Protein AF-A0A5N8W5A3-F1 (afdb_monomer_lite)

Structure (mmCIF, N/CA/C/O backbone):
data_AF-A0A5N8W5A3-F1
#
_entry.id   AF-A0A5N8W5A3-F1
#
loop_
_atom_site.group_PDB
_atom_site.id
_atom_site.type_symbol
_atom_site.label_atom_id
_atom_site.label_alt_id
_atom_site.label_comp_id
_atom_site.label_asym_id
_atom_site.label_entity_id
_atom_site.label_seq_id
_atom_site.pdbx_PDB_ins_code
_atom_site.Cartn_x
_atom_site.Cartn_y
_atom_site.Cartn_z
_atom_site.occupancy
_atom_site.B_iso_or_equiv
_atom_site.auth_seq_id
_atom_site.auth_comp_id
_atom_site.auth_asym_id
_atom_site.auth_atom_id
_atom_site.pdbx_PDB_model_num
ATOM 1 N N . MET A 1 1 ? 15.628 -34.032 -12.944 1.00 41.12 1 MET A N 1
ATOM 2 C CA . MET A 1 1 ? 16.130 -32.684 -13.290 1.00 41.12 1 MET A CA 1
ATOM 3 C C . MET A 1 1 ? 15.557 -31.713 -12.268 1.00 41.12 1 MET A C 1
ATOM 5 O O . MET A 1 1 ? 14.344 -31.682 -12.133 1.00 41.12 1 MET A O 1
ATOM 9 N N . ARG A 1 2 ? 16.393 -31.033 -11.470 1.00 49.22 2 ARG A N 1
ATOM 10 C CA . ARG A 1 2 ? 15.937 -29.997 -10.523 1.00 49.22 2 ARG A CA 1
ATOM 11 C C . ARG A 1 2 ? 15.858 -28.692 -11.310 1.00 49.22 2 ARG A C 1
ATOM 13 O O . ARG A 1 2 ? 16.887 -28.238 -11.799 1.00 49.22 2 ARG A O 1
ATOM 20 N N . THR A 1 3 ? 14.662 -28.148 -11.488 1.00 48.75 3 THR A N 1
ATOM 21 C CA . THR A 1 3 ? 14.459 -26.798 -12.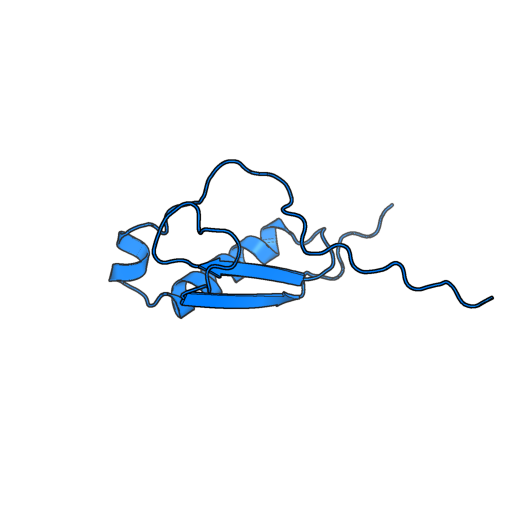019 1.00 48.75 3 THR A CA 1
ATOM 22 C C . THR A 1 3 ? 15.177 -25.833 -11.081 1.00 48.75 3 THR A C 1
ATOM 24 O O . THR A 1 3 ? 14.929 -25.847 -9.874 1.00 48.75 3 THR A O 1
ATOM 27 N N . ALA A 1 4 ? 16.141 -25.075 -11.603 1.00 57.19 4 ALA A N 1
ATOM 28 C CA . ALA A 1 4 ? 16.759 -23.999 -10.846 1.00 57.19 4 ALA A CA 1
ATOM 29 C C . ALA A 1 4 ? 15.656 -22.987 -10.515 1.00 57.19 4 ALA A C 1
ATOM 31 O O . ALA A 1 4 ? 14.932 -22.567 -11.413 1.00 57.19 4 ALA A O 1
ATOM 32 N N . ALA A 1 5 ? 15.490 -2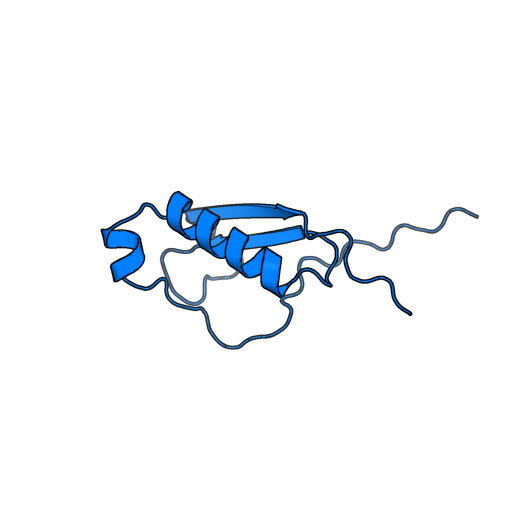2.659 -9.233 1.00 59.03 5 ALA A N 1
ATOM 33 C CA . ALA A 1 5 ? 14.617 -21.567 -8.834 1.00 59.03 5 ALA A CA 1
ATOM 34 C C . ALA A 1 5 ? 15.192 -20.286 -9.446 1.00 59.03 5 ALA A C 1
ATOM 36 O O . ALA A 1 5 ? 16.345 -19.943 -9.174 1.00 59.03 5 ALA A O 1
ATOM 37 N N . GLU A 1 6 ? 14.430 -19.635 -10.323 1.00 67.75 6 GLU A N 1
ATOM 38 C CA . GLU A 1 6 ? 14.825 -18.340 -10.861 1.00 67.75 6 GLU A CA 1
ATOM 39 C C . GLU A 1 6 ? 15.001 -17.355 -9.695 1.00 67.75 6 GLU A C 1
ATOM 41 O O . GLU A 1 6 ? 14.180 -17.347 -8.770 1.00 67.75 6 GLU A O 1
ATOM 46 N N . PRO A 1 7 ? 16.087 -16.564 -9.679 1.00 68.00 7 PRO A N 1
ATOM 47 C CA . PRO A 1 7 ? 16.285 -15.577 -8.634 1.00 68.00 7 PRO A CA 1
ATOM 48 C C . PRO A 1 7 ? 15.154 -14.547 -8.706 1.00 68.00 7 PRO A C 1
ATOM 50 O O . PRO A 1 7 ? 14.945 -13.911 -9.737 1.00 68.00 7 PRO A O 1
ATOM 53 N N . TRP A 1 8 ? 14.426 -14.395 -7.599 1.00 68.12 8 TRP A N 1
ATOM 54 C CA . TRP A 1 8 ? 13.420 -13.352 -7.402 1.00 68.12 8 TRP A CA 1
ATOM 55 C C . TRP A 1 8 ? 14.009 -11.984 -7.789 1.00 68.12 8 TRP A C 1
ATOM 57 O O . TRP A 1 8 ? 15.016 -11.556 -7.223 1.00 68.12 8 TRP A O 1
ATOM 67 N N . ALA A 1 9 ? 13.387 -11.302 -8.753 1.00 73.06 9 ALA A N 1
ATOM 68 C CA . ALA A 1 9 ? 13.885 -10.042 -9.314 1.00 73.06 9 ALA A CA 1
ATOM 69 C C . ALA A 1 9 ? 13.478 -8.791 -8.509 1.00 73.06 9 ALA A C 1
ATOM 71 O O . ALA A 1 9 ? 13.807 -7.675 -8.907 1.00 73.06 9 ALA A O 1
ATOM 72 N N . GLY A 1 10 ? 12.774 -8.957 -7.387 1.00 70.88 10 GLY A N 1
ATOM 73 C CA . GLY A 1 10 ? 12.141 -7.848 -6.676 1.00 70.88 10 GLY A CA 1
ATOM 74 C C . GLY A 1 10 ? 10.674 -7.678 -7.060 1.00 70.88 10 GLY A C 1
ATOM 75 O O . GLY A 1 10 ? 10.180 -8.294 -8.003 1.00 70.88 10 GLY A O 1
ATOM 76 N N . TRP A 1 11 ? 9.984 -6.812 -6.323 1.00 68.56 11 TRP A N 1
ATOM 77 C CA . TRP A 1 11 ? 8.645 -6.354 -6.675 1.00 68.56 11 TRP A CA 1
ATOM 78 C C . TRP A 1 11 ? 8.692 -5.536 -7.969 1.00 68.56 11 TRP A C 1
ATOM 80 O O . TRP A 1 11 ? 9.490 -4.605 -8.086 1.00 68.56 11 TRP A O 1
ATOM 90 N N . GLN A 1 12 ? 7.827 -5.857 -8.932 1.00 65.00 12 GLN A N 1
ATOM 91 C CA . GLN A 1 12 ? 7.578 -4.999 -10.090 1.00 65.00 12 GLN A CA 1
ATOM 92 C C . GLN A 1 12 ? 6.182 -4.398 -9.978 1.00 65.00 12 GLN A C 1
ATOM 94 O O . GLN A 1 12 ? 5.193 -5.122 -9.899 1.00 65.00 12 GLN A O 1
ATOM 99 N N . GLY A 1 13 ? 6.104 -3.066 -9.971 1.00 63.84 13 GLY A N 1
ATOM 100 C CA . GLY A 1 13 ? 4.823 -2.371 -10.028 1.00 63.84 13 GLY A CA 1
ATOM 101 C C . GLY A 1 13 ? 4.116 -2.677 -11.348 1.00 63.84 13 GLY A C 1
ATOM 102 O O . GLY A 1 13 ? 4.725 -2.575 -12.411 1.00 63.84 13 GLY A O 1
ATOM 103 N N . LEU A 1 14 ? 2.825 -3.007 -11.288 1.00 63.25 14 LEU A N 1
ATOM 104 C CA . LEU A 1 14 ? 1.998 -3.379 -12.448 1.00 63.25 14 LEU A CA 1
ATOM 105 C C . LEU A 1 14 ? 1.661 -2.202 -13.394 1.00 63.25 14 LEU A C 1
ATOM 107 O O . LEU A 1 14 ? 0.854 -2.347 -14.306 1.00 63.25 14 LEU A O 1
ATOM 111 N N . GLY A 1 15 ? 2.327 -1.056 -13.226 1.00 47.53 15 GLY A N 1
ATOM 112 C CA . GLY A 1 15 ? 2.133 0.153 -14.020 1.00 47.53 15 GLY A CA 1
ATOM 113 C C . GLY A 1 15 ? 1.077 1.092 -13.433 1.00 47.53 15 GLY A C 1
ATOM 114 O O . GLY A 1 15 ? -0.014 0.681 -13.061 1.00 47.53 15 GLY A O 1
ATOM 115 N N . GLY A 1 16 ? 1.422 2.380 -13.366 1.00 47.66 16 GLY A N 1
ATOM 116 C CA . GLY A 1 16 ? 0.525 3.458 -12.954 1.00 47.66 16 GLY A CA 1
ATOM 117 C C . GLY A 1 16 ? 1.306 4.718 -12.566 1.00 47.66 16 GLY A C 1
ATOM 118 O O . GLY A 1 16 ? 2.039 4.690 -11.577 1.00 47.66 16 GLY A O 1
ATOM 119 N N . PRO A 1 17 ? 1.200 5.827 -13.317 1.00 55.19 17 PRO A N 1
ATOM 120 C CA . PRO A 1 17 ? 1.632 7.123 -12.832 1.00 55.19 17 PRO A CA 1
ATOM 121 C C . PRO A 1 17 ? 0.521 7.659 -11.934 1.00 55.19 17 PRO A C 1
ATOM 123 O O . PRO A 1 17 ? -0.440 8.192 -12.454 1.00 55.19 17 PRO A O 1
ATOM 126 N N . GLU A 1 18 ? 0.622 7.472 -10.621 1.00 56.12 18 GLU A N 1
ATOM 127 C CA . GLU A 1 18 ? 0.125 8.416 -9.609 1.00 56.12 18 GLU A CA 1
ATOM 128 C C . GLU A 1 18 ? 0.248 7.774 -8.231 1.00 56.12 18 GLU A C 1
ATOM 130 O O . GLU A 1 18 ? -0.478 6.852 -7.864 1.00 56.12 18 GLU A O 1
ATOM 135 N N . PHE A 1 19 ? 1.169 8.309 -7.432 1.00 55.88 19 PHE A N 1
ATOM 136 C CA . PHE A 1 19 ? 1.064 8.207 -5.988 1.00 55.88 19 PHE A CA 1
ATOM 137 C C . PHE A 1 19 ? -0.287 8.811 -5.604 1.00 55.88 19 PHE A C 1
ATOM 139 O O . PHE A 1 19 ? -0.442 10.034 -5.589 1.00 55.88 19 PHE A O 1
ATOM 146 N N . SER A 1 20 ? -1.279 7.963 -5.345 1.00 57.19 20 SER A N 1
ATOM 147 C CA . SER A 1 20 ? -2.563 8.420 -4.833 1.00 57.19 20 SER A CA 1
ATOM 148 C C . SER A 1 20 ? -2.298 8.970 -3.442 1.00 57.19 20 SER A C 1
ATOM 150 O O . SER A 1 20 ? -2.025 8.225 -2.501 1.00 57.19 20 SER A O 1
ATOM 152 N N . ARG A 1 21 ? -2.292 10.301 -3.316 1.00 61.69 21 ARG A N 1
ATOM 153 C CA . ARG A 1 21 ? -2.220 10.942 -2.007 1.00 61.69 21 ARG A CA 1
ATOM 154 C C . ARG A 1 21 ? -3.424 10.432 -1.225 1.00 61.69 21 ARG A C 1
ATOM 156 O O . ARG A 1 21 ? -4.551 10.599 -1.690 1.00 61.69 21 ARG A O 1
ATOM 163 N N . VAL A 1 22 ? -3.180 9.812 -0.070 1.00 64.31 22 VAL A N 1
ATOM 164 C CA . VAL A 1 22 ? -4.259 9.396 0.830 1.00 64.31 22 VAL A CA 1
ATOM 165 C C . VAL A 1 22 ? -5.168 10.610 1.023 1.00 64.31 22 VAL A C 1
ATOM 167 O O . VAL A 1 22 ? -4.657 11.677 1.388 1.00 64.31 22 VAL A O 1
ATOM 170 N N . PRO A 1 23 ? -6.473 10.521 0.708 1.00 66.75 23 PRO A N 1
ATOM 171 C CA . PRO A 1 23 ? -7.353 11.667 0.837 1.00 66.75 23 PRO A CA 1
ATOM 172 C C . PRO A 1 23 ? -7.254 12.189 2.268 1.00 66.75 23 PRO A C 1
ATOM 174 O O . PRO A 1 23 ? -7.478 11.430 3.207 1.00 66.75 23 PRO A O 1
ATOM 177 N N . ASN A 1 24 ? -6.936 13.476 2.449 1.00 61.88 24 ASN A N 1
ATOM 178 C CA . ASN A 1 24 ? -6.772 14.056 3.788 1.00 61.88 24 ASN A CA 1
ATOM 179 C C . ASN A 1 24 ? -7.994 13.807 4.693 1.00 61.88 24 ASN A C 1
ATOM 181 O O . ASN A 1 24 ? -7.848 13.839 5.907 1.00 61.88 24 ASN A O 1
ATOM 185 N N . GLY A 1 25 ? -9.189 13.593 4.127 1.00 64.31 25 GLY A N 1
ATOM 186 C CA . GLY A 1 25 ? -10.395 13.226 4.876 1.00 64.31 25 GLY A CA 1
ATOM 187 C C . GLY A 1 25 ? -10.385 11.795 5.426 1.00 64.31 25 GLY A C 1
ATOM 188 O O . GLY A 1 25 ? -10.869 11.573 6.525 1.00 64.31 25 GLY A O 1
ATOM 189 N N . ALA A 1 26 ? -9.774 10.832 4.732 1.00 68.06 26 ALA A N 1
ATOM 190 C CA . ALA A 1 26 ? -9.768 9.434 5.169 1.00 68.06 26 ALA A CA 1
ATOM 191 C C . ALA A 1 26 ? -9.030 9.255 6.505 1.00 68.06 26 ALA A C 1
ATOM 193 O O . ALA A 1 26 ? -9.506 8.547 7.389 1.00 68.06 26 ALA A O 1
ATOM 194 N N . LEU A 1 27 ? -7.906 9.957 6.677 1.00 77.44 27 LEU A N 1
ATOM 195 C CA . LEU A 1 27 ? -7.121 9.917 7.915 1.00 77.44 27 LEU A CA 1
ATOM 196 C C . LEU A 1 27 ? -7.663 10.837 9.023 1.00 77.44 27 LEU A C 1
ATOM 198 O O . LEU A 1 27 ? -7.144 10.814 10.135 1.00 77.44 27 LEU A O 1
ATOM 202 N N . GLN A 1 28 ? -8.676 11.667 8.743 1.00 77.00 28 GLN A N 1
ATOM 203 C CA . GLN A 1 28 ? -9.370 12.432 9.790 1.00 77.00 28 GLN A CA 1
ATOM 204 C C . GLN A 1 28 ? -10.311 11.534 10.593 1.00 77.00 28 GLN A C 1
ATOM 206 O O . GLN A 1 28 ? -10.372 11.652 11.815 1.00 77.00 28 GLN A O 1
ATOM 211 N N . ASP A 1 29 ? -11.008 10.629 9.903 1.00 77.50 29 ASP A N 1
ATOM 212 C CA . ASP A 1 29 ? -12.035 9.766 10.492 1.00 77.50 29 ASP A CA 1
ATOM 213 C C . ASP A 1 29 ? -11.523 8.353 10.832 1.00 77.50 29 ASP A C 1
ATOM 215 O O . ASP A 1 29 ? -12.214 7.586 11.505 1.00 77.50 29 ASP A O 1
ATOM 219 N N . SER A 1 30 ? -10.320 7.981 10.377 1.00 83.75 30 SER A N 1
ATOM 220 C CA . SER A 1 30 ? -9.746 6.645 10.582 1.00 83.75 30 SER A CA 1
ATOM 221 C C . SER A 1 30 ? -8.220 6.670 10.713 1.00 83.75 30 SER A C 1
ATOM 223 O O . SER A 1 30 ? -7.565 7.611 10.270 1.00 83.75 30 SER A O 1
ATOM 225 N N . SER A 1 31 ? -7.636 5.644 11.342 1.00 89.81 31 SER A N 1
ATOM 226 C CA . SER A 1 31 ? -6.175 5.506 11.399 1.00 89.81 31 SER A CA 1
ATOM 227 C C . SER A 1 31 ? -5.611 5.021 10.059 1.00 89.81 31 SER A C 1
ATOM 229 O O . SER A 1 31 ? -6.331 4.443 9.242 1.00 89.81 31 SER A O 1
ATOM 231 N N . LEU A 1 32 ? -4.306 5.216 9.847 1.00 88.44 32 LEU A N 1
ATOM 232 C CA . LEU A 1 32 ? -3.616 4.762 8.637 1.00 88.44 32 LEU A CA 1
ATOM 233 C C . LEU A 1 32 ? -3.762 3.249 8.427 1.00 88.44 32 LEU A C 1
ATOM 235 O O . LEU A 1 32 ? -3.986 2.807 7.305 1.00 88.44 32 LEU A O 1
ATOM 239 N N . GLU A 1 33 ? -3.702 2.468 9.505 1.00 91.25 33 GLU A N 1
ATOM 240 C CA . GLU A 1 33 ? -3.872 1.014 9.478 1.00 91.25 33 GLU A CA 1
ATOM 241 C C . GLU A 1 33 ? -5.292 0.612 9.064 1.00 91.25 33 GLU A C 1
ATOM 243 O O . GLU A 1 33 ? -5.467 -0.313 8.274 1.00 91.25 33 GLU A O 1
ATOM 248 N N . VAL A 1 34 ? -6.311 1.312 9.579 1.00 91.25 34 VAL A N 1
ATOM 249 C CA . VAL A 1 34 ? -7.718 1.048 9.238 1.00 91.25 34 VAL A CA 1
ATOM 250 C C . VAL A 1 34 ? -7.981 1.375 7.771 1.00 91.25 34 VAL A C 1
ATOM 252 O O . VAL A 1 34 ? -8.594 0.574 7.064 1.00 91.25 34 VAL A O 1
ATOM 255 N N . TRP A 1 35 ? -7.482 2.518 7.300 1.00 91.00 35 TRP A N 1
ATOM 256 C CA . TRP A 1 35 ? -7.578 2.898 5.895 1.00 91.00 35 TRP A CA 1
ATOM 257 C C . TRP A 1 35 ? -6.850 1.899 4.983 1.00 91.00 35 TRP A C 1
ATOM 259 O O . TRP A 1 35 ? -7.435 1.433 4.007 1.00 91.00 35 TRP A O 1
ATOM 269 N N . ALA A 1 36 ? -5.609 1.526 5.314 1.00 91.44 36 ALA A N 1
ATOM 270 C CA . ALA A 1 36 ? -4.814 0.604 4.505 1.00 91.44 36 ALA A CA 1
ATOM 271 C C . ALA A 1 36 ? -5.472 -0.779 4.420 1.00 91.44 36 ALA A C 1
ATOM 273 O O . ALA A 1 36 ? -5.522 -1.377 3.346 1.00 91.44 36 ALA A O 1
ATOM 274 N N . ALA A 1 37 ? -6.042 -1.266 5.527 1.00 91.44 37 ALA A N 1
ATOM 275 C CA . ALA A 1 37 ? -6.796 -2.512 5.538 1.00 91.44 37 ALA A CA 1
ATOM 276 C C . ALA A 1 37 ? -8.028 -2.451 4.619 1.00 91.44 37 ALA A C 1
ATOM 278 O O . ALA A 1 37 ? -8.254 -3.386 3.851 1.00 91.44 37 ALA A O 1
ATOM 279 N N . ALA A 1 38 ? -8.800 -1.359 4.661 1.00 89.62 38 ALA A 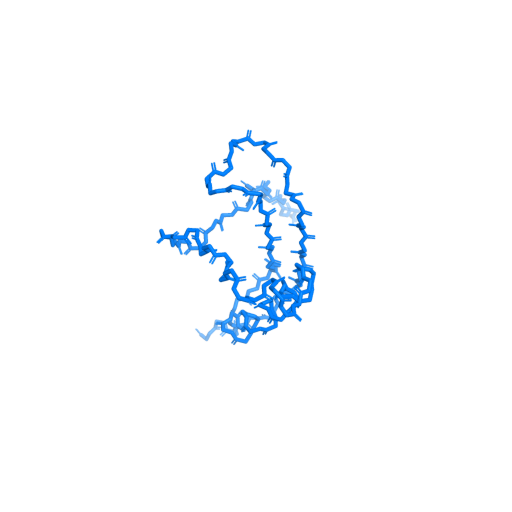N 1
ATOM 280 C CA . ALA A 1 38 ? -9.962 -1.175 3.789 1.00 89.62 38 ALA A CA 1
ATOM 281 C C . ALA A 1 38 ? -9.559 -1.106 2.308 1.00 89.62 38 ALA A C 1
ATOM 283 O O . ALA A 1 38 ? -10.125 -1.825 1.486 1.00 89.62 38 ALA A O 1
ATOM 284 N N . PHE A 1 39 ? -8.527 -0.322 1.989 1.00 89.00 39 PHE A N 1
ATOM 285 C CA . PHE A 1 39 ? -7.992 -0.208 0.633 1.00 89.00 39 PHE A CA 1
ATOM 286 C C . PHE A 1 39 ? -7.529 -1.563 0.083 1.00 89.00 39 PHE A C 1
ATOM 288 O O . PHE A 1 39 ? -7.848 -1.917 -1.049 1.00 89.00 39 PHE A O 1
ATOM 295 N N . LEU A 1 40 ? -6.812 -2.356 0.889 1.00 91.00 40 LEU A N 1
ATOM 296 C CA . LEU A 1 40 ? -6.382 -3.697 0.492 1.00 91.00 40 LEU A CA 1
ATOM 297 C C . LEU A 1 40 ? -7.570 -4.624 0.207 1.00 91.00 40 LEU A C 1
ATOM 299 O O . LEU A 1 40 ? -7.505 -5.400 -0.739 1.00 91.00 40 LEU A O 1
ATOM 303 N N . GLN A 1 41 ? -8.650 -4.558 0.991 1.00 90.38 41 GLN A N 1
ATOM 304 C CA . GLN A 1 41 ? -9.846 -5.370 0.733 1.00 90.38 41 GLN A CA 1
ATOM 305 C C . GLN A 1 41 ? -10.516 -5.011 -0.597 1.00 90.38 41 GLN A C 1
ATOM 307 O O . GLN A 1 41 ? -10.903 -5.913 -1.338 1.00 90.38 41 GLN A O 1
ATOM 312 N N . GLU A 1 42 ? -10.619 -3.721 -0.921 1.00 89.00 42 GLU A N 1
ATOM 313 C CA . GLU A 1 42 ? -11.148 -3.279 -2.216 1.00 89.00 42 GLU A CA 1
ATOM 314 C C . GLU A 1 42 ? -10.234 -3.727 -3.365 1.00 89.00 42 GLU A C 1
ATOM 316 O O . GLU A 1 42 ? -10.698 -4.348 -4.321 1.00 89.00 42 GLU A O 1
ATOM 321 N N . ALA A 1 43 ? -8.922 -3.512 -3.231 1.00 88.56 43 ALA A N 1
ATOM 322 C CA . ALA A 1 43 ? -7.941 -3.912 -4.235 1.00 88.56 43 ALA A CA 1
ATOM 323 C C . ALA A 1 43 ? -7.933 -5.429 -4.487 1.00 88.56 43 ALA A C 1
ATOM 325 O O . ALA A 1 43 ? -7.790 -5.859 -5.628 1.00 88.56 43 ALA A O 1
ATOM 326 N N . LEU A 1 44 ? -8.127 -6.255 -3.454 1.00 88.19 44 LEU A N 1
ATOM 327 C CA . LEU A 1 44 ? -8.205 -7.712 -3.606 1.00 88.19 44 LEU A CA 1
ATOM 328 C C . LEU A 1 44 ? -9.369 -8.159 -4.495 1.00 88.19 44 LEU A C 1
ATOM 330 O O . LEU A 1 44 ? -9.243 -9.175 -5.175 1.00 88.19 44 LEU A O 1
ATOM 334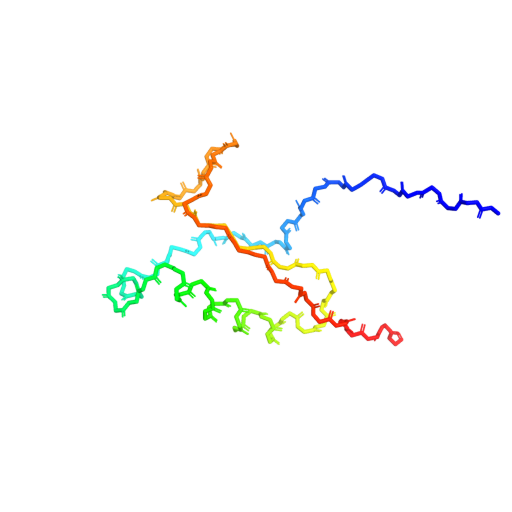 N N . SER A 1 45 ? -10.484 -7.424 -4.497 1.00 85.44 45 SER A N 1
ATOM 335 C CA . SER A 1 45 ? -11.610 -7.728 -5.383 1.00 85.44 45 SER A CA 1
ATOM 336 C C . SER A 1 45 ? -11.309 -7.378 -6.839 1.00 85.44 45 SER A C 1
ATOM 338 O O . SER A 1 45 ? -11.795 -8.064 -7.729 1.00 85.44 45 SER A O 1
ATOM 340 N N . GLU A 1 46 ? -10.540 -6.318 -7.083 1.00 87.25 46 GLU A N 1
ATOM 341 C CA . GLU A 1 46 ? -10.160 -5.880 -8.434 1.00 87.25 46 GLU A CA 1
ATOM 342 C C . GLU A 1 46 ? -9.025 -6.728 -9.025 1.00 87.25 46 GLU A C 1
ATOM 344 O O . GLU A 1 46 ? -8.887 -6.834 -10.240 1.00 87.25 46 GLU A O 1
ATOM 349 N N . LEU A 1 47 ? -8.205 -7.331 -8.161 1.00 87.75 47 LEU A N 1
ATOM 350 C CA . LEU A 1 47 ? -7.041 -8.140 -8.524 1.00 87.75 47 LEU A CA 1
ATOM 351 C C . LEU A 1 47 ? -7.296 -9.649 -8.341 1.00 87.75 47 LEU A C 1
ATOM 353 O O . LEU A 1 47 ? -6.345 -10.415 -8.167 1.00 87.75 47 LEU A O 1
ATOM 357 N N . ASP A 1 48 ? -8.559 -10.093 -8.345 1.00 86.19 48 ASP A N 1
ATOM 358 C CA . 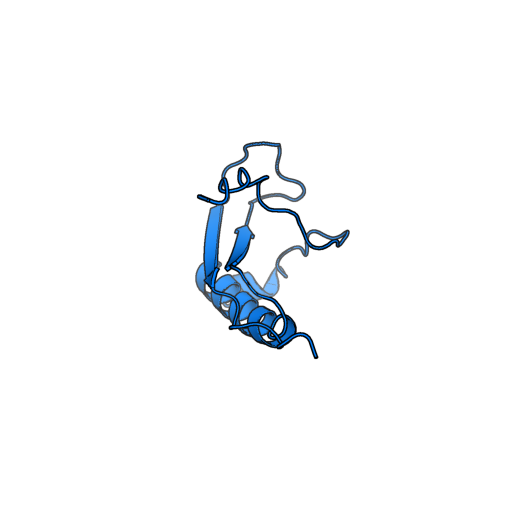ASP A 1 48 ? -8.939 -11.493 -8.082 1.00 86.19 48 ASP A CA 1
ATOM 359 C C . ASP A 1 4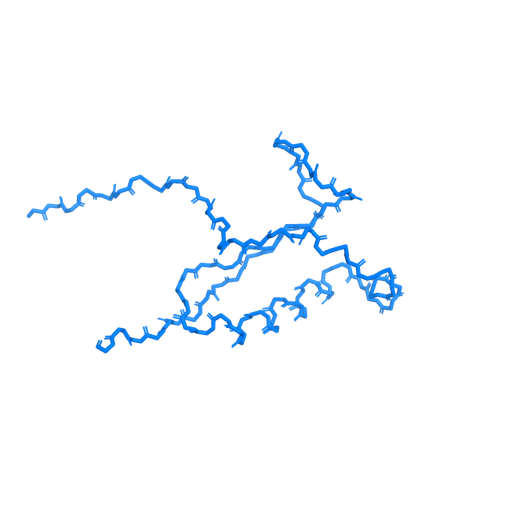8 ? -8.343 -12.487 -9.095 1.00 86.19 48 ASP A C 1
ATOM 361 O O . ASP A 1 48 ? -8.123 -13.666 -8.789 1.00 86.19 48 ASP A O 1
ATOM 365 N N . ASP A 1 49 ? -8.058 -12.002 -10.304 1.00 86.50 49 ASP A N 1
ATOM 366 C CA . ASP A 1 49 ? -7.503 -12.767 -11.409 1.00 86.50 49 ASP A CA 1
ATOM 367 C C . ASP A 1 49 ? -5.978 -12.930 -11.336 1.00 86.50 49 ASP A C 1
ATOM 369 O O . ASP A 1 49 ? -5.430 -13.810 -12.015 1.00 86.50 49 ASP A O 1
ATOM 373 N N . LEU A 1 50 ? -5.309 -12.170 -10.468 1.00 86.44 50 LEU A N 1
ATOM 374 C CA . LEU A 1 50 ? -3.871 -12.235 -10.237 1.00 86.44 50 LEU A CA 1
ATOM 375 C C . LEU A 1 50 ? -3.494 -13.252 -9.149 1.00 86.44 50 LEU A C 1
ATOM 377 O O . LEU A 1 50 ? -4.304 -13.690 -8.335 1.00 86.44 50 LEU A O 1
ATOM 381 N N . ARG A 1 51 ? -2.215 -13.644 -9.151 1.00 87.75 51 ARG A N 1
ATOM 382 C CA . ARG A 1 51 ? -1.591 -14.539 -8.161 1.00 87.75 51 ARG A CA 1
ATOM 383 C C . ARG A 1 51 ? -0.380 -13.846 -7.549 1.00 87.75 51 ARG A C 1
ATOM 385 O O . ARG A 1 51 ? 0.270 -13.055 -8.228 1.00 87.75 51 ARG A O 1
ATOM 392 N N . GLY A 1 52 ? -0.023 -14.217 -6.323 1.00 87.44 52 GLY A N 1
ATOM 393 C CA . GLY A 1 52 ? 1.146 -13.686 -5.615 1.00 87.44 52 GLY A CA 1
ATOM 394 C C . GLY A 1 52 ? 0.737 -13.007 -4.317 1.00 87.44 52 GLY A C 1
ATOM 395 O O . GLY A 1 52 ? -0.223 -13.442 -3.690 1.00 87.44 52 GLY A O 1
ATOM 396 N N . ASP A 1 53 ? 1.434 -11.940 -3.938 1.00 89.81 53 ASP A N 1
ATOM 397 C CA . ASP A 1 53 ? 1.026 -11.087 -2.825 1.00 89.81 53 ASP A CA 1
ATOM 398 C C . ASP A 1 53 ? 0.877 -9.636 -3.287 1.00 89.81 53 ASP A C 1
ATOM 400 O O . ASP A 1 53 ? 1.528 -9.192 -4.234 1.00 89.81 53 ASP A O 1
ATOM 404 N N . LEU A 1 54 ? 0.007 -8.904 -2.603 1.00 88.94 54 LEU A N 1
ATOM 405 C CA . LEU A 1 54 ? -0.166 -7.468 -2.742 1.00 88.94 54 LEU A CA 1
ATOM 406 C C . LEU A 1 54 ? 0.514 -6.784 -1.559 1.00 88.94 54 LEU A C 1
ATOM 408 O O . LEU A 1 54 ? 0.176 -7.055 -0.405 1.00 88.94 54 LEU A O 1
ATOM 412 N N . LEU A 1 55 ? 1.457 -5.893 -1.859 1.00 90.50 55 LEU A N 1
ATOM 413 C CA . LEU A 1 55 ? 2.158 -5.053 -0.893 1.00 90.50 55 LEU A CA 1
ATOM 414 C C . LEU A 1 55 ? 1.639 -3.615 -0.998 1.00 90.50 55 LEU A C 1
ATOM 416 O O . LEU A 1 55 ? 1.620 -3.042 -2.089 1.00 90.50 55 LEU A O 1
ATOM 420 N N . ILE A 1 56 ? 1.268 -3.025 0.138 1.00 89.25 56 ILE A N 1
ATOM 421 C CA . ILE A 1 56 ? 1.039 -1.585 0.271 1.00 89.25 56 ILE A CA 1
ATOM 422 C C . ILE A 1 56 ? 2.094 -0.977 1.193 1.00 89.25 56 ILE A C 1
ATOM 424 O O . ILE A 1 56 ? 2.322 -1.458 2.303 1.00 89.25 56 ILE A O 1
ATOM 428 N N . GLU A 1 57 ? 2.709 0.111 0.735 1.00 90.69 57 GLU A N 1
ATOM 429 C CA . GLU A 1 57 ? 3.677 0.898 1.496 1.00 90.69 57 GLU A CA 1
ATOM 430 C C . GLU A 1 57 ? 3.241 2.362 1.520 1.00 90.69 57 GLU A C 1
ATOM 432 O O . GLU A 1 57 ? 3.016 2.988 0.482 1.00 90.69 57 GLU A O 1
ATOM 437 N N . CYS A 1 58 ? 3.099 2.906 2.726 1.00 88.69 58 CYS A N 1
ATOM 438 C CA . CYS A 1 58 ? 2.720 4.294 2.957 1.00 88.69 58 CYS A CA 1
ATOM 439 C C . CYS A 1 58 ? 3.936 5.086 3.434 1.00 88.69 58 CYS A C 1
ATOM 441 O O . CYS A 1 58 ? 4.699 4.616 4.277 1.00 88.69 58 CYS A O 1
ATOM 443 N N . TYR A 1 59 ? 4.073 6.316 2.948 1.00 89.62 59 TYR A N 1
ATOM 444 C CA . TYR A 1 59 ? 5.184 7.215 3.260 1.00 89.62 59 TYR A CA 1
ATOM 445 C C . TYR A 1 59 ? 4.654 8.588 3.676 1.00 89.62 59 TYR A C 1
ATOM 447 O O . TYR A 1 59 ? 3.560 8.981 3.272 1.00 89.62 59 TYR A O 1
ATOM 455 N N . GLU A 1 60 ? 5.441 9.346 4.444 1.00 84.25 60 GLU A N 1
ATOM 456 C CA . GLU A 1 60 ? 5.061 10.703 4.880 1.00 84.25 60 GLU A CA 1
ATOM 457 C C . GLU A 1 60 ? 4.973 11.706 3.720 1.00 84.25 60 GLU A C 1
ATOM 459 O O . GLU A 1 60 ? 4.270 12.714 3.806 1.00 84.25 60 GLU A O 1
ATOM 464 N N . GLY A 1 61 ? 5.700 11.447 2.631 1.00 78.25 61 GLY A N 1
ATOM 465 C CA . GLY A 1 61 ? 5.817 12.344 1.491 1.00 78.25 61 GLY A CA 1
ATOM 466 C C . GLY A 1 61 ? 5.624 11.638 0.150 1.00 78.25 61 GLY A C 1
ATOM 467 O O . GLY A 1 61 ? 5.794 10.422 0.047 1.00 78.25 61 GLY A O 1
ATOM 468 N N . PRO A 1 62 ? 5.275 12.396 -0.904 1.00 76.56 62 PRO A N 1
ATOM 469 C CA . PRO A 1 62 ? 5.246 11.862 -2.259 1.00 76.56 62 PRO A CA 1
ATOM 470 C C . PRO A 1 62 ? 6.665 11.514 -2.733 1.00 76.56 62 PRO A C 1
ATOM 472 O O . PRO A 1 62 ? 7.616 12.198 -2.362 1.00 76.56 62 PRO A O 1
ATOM 475 N N . ALA A 1 63 ? 6.784 10.508 -3.607 1.00 76.94 63 ALA A N 1
ATOM 476 C CA . ALA A 1 63 ? 8.046 10.087 -4.227 1.00 76.94 63 ALA A CA 1
ATOM 477 C C . ALA A 1 63 ? 9.177 9.818 -3.203 1.00 76.94 63 ALA A C 1
ATOM 479 O O . ALA A 1 63 ? 10.169 10.553 -3.176 1.00 76.94 63 ALA A O 1
ATOM 480 N N . PRO A 1 64 ? 9.040 8.778 -2.354 1.00 79.50 64 PRO A N 1
ATOM 481 C CA . PRO A 1 64 ? 10.077 8.406 -1.396 1.00 79.50 64 PRO A CA 1
ATOM 482 C C . PRO A 1 64 ? 11.422 8.173 -2.098 1.00 79.50 64 PRO A C 1
ATOM 484 O O . PRO A 1 64 ? 11.485 7.604 -3.190 1.00 79.50 64 PRO A O 1
ATOM 487 N N . SER A 1 65 ? 12.516 8.610 -1.469 1.00 81.75 65 SER A N 1
ATOM 488 C CA . SER A 1 65 ? 13.861 8.304 -1.957 1.00 81.75 65 SER A CA 1
ATOM 489 C C . SER A 1 65 ? 14.099 6.796 -1.953 1.00 81.75 65 SER A C 1
ATOM 491 O O . SER A 1 65 ? 13.556 6.080 -1.111 1.00 81.75 65 SER A O 1
ATOM 493 N N . ALA A 1 66 ? 14.971 6.312 -2.838 1.00 80.06 66 ALA A N 1
ATOM 494 C CA . ALA A 1 66 ? 15.393 4.916 -2.809 1.00 80.06 66 ALA A CA 1
ATOM 495 C C . ALA A 1 66 ? 15.919 4.543 -1.407 1.00 80.06 66 ALA A C 1
ATOM 497 O O . ALA A 1 66 ? 16.840 5.185 -0.903 1.00 80.06 66 ALA A O 1
ATOM 498 N N . GLY A 1 67 ? 15.312 3.529 -0.781 1.00 83.44 67 GLY A N 1
ATOM 499 C CA . GLY A 1 67 ? 15.648 3.074 0.573 1.00 83.44 67 GLY A CA 1
ATOM 500 C C . GLY A 1 67 ? 14.959 3.823 1.721 1.00 83.44 67 GLY A C 1
ATOM 501 O O . GLY A 1 67 ? 15.303 3.569 2.871 1.00 83.44 67 GLY A O 1
ATOM 502 N N . ALA A 1 68 ? 14.014 4.730 1.449 1.00 87.75 68 ALA A N 1
ATOM 503 C CA . ALA A 1 68 ? 13.174 5.295 2.503 1.00 87.75 68 ALA A CA 1
ATOM 504 C C . ALA A 1 68 ? 12.349 4.191 3.180 1.00 87.75 68 ALA A C 1
ATOM 506 O O . ALA A 1 68 ? 11.779 3.336 2.498 1.00 87.75 68 ALA A O 1
ATOM 507 N N . GLU A 1 69 ? 12.264 4.229 4.508 1.00 92.94 69 GLU A N 1
ATOM 508 C CA . GLU A 1 69 ? 11.412 3.308 5.258 1.00 92.94 69 GLU A CA 1
ATOM 509 C C . GLU A 1 69 ? 9.948 3.779 5.209 1.00 92.94 69 GLU A C 1
ATOM 511 O O . GLU A 1 69 ? 9.678 4.971 5.402 1.00 92.94 69 GLU A O 1
ATOM 516 N N . PRO A 1 70 ? 8.990 2.878 4.936 1.00 92.75 70 PRO A N 1
ATOM 517 C CA . PRO A 1 70 ? 7.577 3.214 4.984 1.00 92.75 70 PRO A CA 1
ATOM 518 C C . PRO A 1 70 ? 7.116 3.424 6.432 1.00 92.75 70 PRO A C 1
ATOM 520 O O . PRO A 1 70 ? 7.519 2.698 7.339 1.00 92.75 70 PRO A O 1
ATOM 523 N N . VAL A 1 71 ? 6.207 4.378 6.647 1.00 93.56 71 VAL A N 1
ATOM 524 C CA . VAL A 1 71 ? 5.547 4.572 7.954 1.00 93.56 71 VAL A CA 1
ATOM 525 C C . VAL A 1 71 ? 4.516 3.486 8.245 1.00 93.56 71 VAL A C 1
ATOM 527 O O . VAL A 1 71 ? 4.184 3.231 9.399 1.00 93.56 71 VAL A O 1
ATOM 530 N N . HIS A 1 72 ? 4.012 2.839 7.196 1.00 92.56 72 HIS A N 1
ATOM 531 C CA . HIS A 1 72 ? 3.154 1.670 7.295 1.00 92.56 72 HIS A CA 1
ATOM 532 C C . HIS A 1 72 ? 3.417 0.744 6.112 1.00 92.56 72 HIS A C 1
ATOM 534 O O . HIS A 1 72 ? 3.480 1.197 4.969 1.00 92.56 72 HIS A O 1
ATOM 540 N N . SER A 1 73 ? 3.549 -0.548 6.393 1.00 94.06 73 SER A N 1
ATOM 541 C CA . SER A 1 73 ? 3.729 -1.594 5.393 1.00 94.06 73 SER A CA 1
ATOM 542 C C . SER A 1 73 ? 2.814 -2.759 5.739 1.00 94.06 73 SER A C 1
ATOM 544 O O . SER A 1 73 ? 2.782 -3.206 6.890 1.00 94.06 73 SER A O 1
ATOM 546 N N . ALA A 1 74 ? 2.055 -3.230 4.756 1.00 92.88 74 ALA A N 1
ATOM 547 C CA . ALA A 1 74 ? 1.178 -4.380 4.906 1.00 92.88 74 ALA A CA 1
ATOM 548 C C . ALA A 1 74 ? 1.194 -5.227 3.634 1.00 92.88 74 ALA A C 1
ATOM 550 O O . ALA A 1 74 ? 1.205 -4.707 2.519 1.00 92.88 74 ALA A O 1
ATOM 551 N N . GLN A 1 75 ? 1.173 -6.544 3.816 1.00 92.94 75 GLN A N 1
ATOM 552 C CA . GLN A 1 75 ? 1.196 -7.517 2.732 1.00 92.94 75 GLN A CA 1
ATOM 553 C C . GLN A 1 75 ? 0.065 -8.525 2.919 1.00 92.94 75 GLN A C 1
ATOM 555 O O . GLN A 1 75 ? -0.133 -9.045 4.020 1.00 92.94 75 GLN A O 1
ATOM 560 N N . VAL A 1 76 ? -0.664 -8.809 1.841 1.00 91.69 76 VAL A N 1
ATOM 561 C CA . VAL A 1 76 ? -1.751 -9.798 1.815 1.00 91.69 76 VAL A CA 1
ATOM 562 C C . VAL A 1 76 ? -1.599 -10.726 0.612 1.00 91.69 76 VAL A C 1
ATOM 564 O O . VAL A 1 76 ? -1.173 -10.269 -0.449 1.00 91.69 76 VAL A O 1
ATOM 567 N N . PRO A 1 77 ? -1.948 -12.017 0.734 1.00 91.38 77 PRO A N 1
ATOM 568 C CA . PRO A 1 77 ? -1.921 -12.917 -0.409 1.00 91.38 77 PRO A CA 1
ATOM 569 C C . PRO A 1 77 ? -3.007 -12.518 -1.413 1.00 91.38 77 PRO A C 1
ATOM 571 O O . PRO A 1 77 ? -4.151 -12.254 -1.034 1.00 91.38 77 PRO A O 1
ATOM 574 N N . LEU A 1 78 ? -2.659 -12.517 -2.696 1.00 87.88 78 LEU A N 1
ATOM 575 C CA . LEU A 1 78 ? -3.633 -12.497 -3.780 1.00 87.88 78 LEU A CA 1
ATOM 576 C C . LEU A 1 78 ? -4.316 -13.867 -3.869 1.00 87.88 78 LEU A C 1
ATOM 578 O O . LEU A 1 78 ? -3.797 -14.884 -3.395 1.00 87.88 78 LEU A O 1
ATOM 582 N N . GLY A 1 79 ? -5.509 -13.883 -4.462 1.00 80.62 79 GLY A N 1
ATOM 583 C CA . GLY A 1 79 ? -6.284 -15.099 -4.661 1.00 80.62 79 GLY A CA 1
ATOM 584 C C . GLY A 1 79 ? -5.544 -16.149 -5.500 1.00 80.62 79 GLY A C 1
ATOM 585 O O . GLY A 1 79 ? -4.410 -15.960 -5.949 1.00 80.62 79 GLY A O 1
ATOM 586 N N . PRO A 1 80 ? -6.193 -17.291 -5.779 1.00 79.31 80 PRO A N 1
ATOM 587 C CA . PRO A 1 80 ? -5.593 -18.289 -6.637 1.00 79.31 80 PRO A CA 1
ATOM 588 C C . PRO A 1 80 ? -5.409 -17.771 -8.061 1.00 79.31 80 PRO A C 1
ATOM 590 O O . PRO A 1 80 ? -4.829 -18.518 -8.817 1.00 79.31 80 PRO A O 1
ATOM 593 N N . GLY A 1 81 ? -5.869 -16.579 -8.451 1.00 71.56 81 GLY A N 1
ATOM 594 C CA . GLY A 1 81 ? -5.844 -16.064 -9.816 1.00 71.56 81 GLY A CA 1
ATOM 595 C C . GLY A 1 81 ? -6.716 -16.860 -10.782 1.00 71.56 81 GLY A C 1
ATOM 596 O O . GLY A 1 81 ? -7.058 -18.030 -10.548 1.00 71.56 81 GLY A O 1
ATOM 597 N N . ARG A 1 82 ? -7.072 -16.261 -11.920 1.00 68.31 82 ARG A N 1
ATOM 598 C CA . ARG A 1 82 ? -7.874 -16.974 -12.922 1.00 68.31 82 ARG A CA 1
ATOM 599 C C . ARG A 1 82 ? -7.075 -18.151 -13.500 1.00 68.31 82 ARG A C 1
ATOM 601 O O . ARG A 1 82 ? -5.857 -18.048 -13.693 1.00 68.31 82 ARG A O 1
ATOM 608 N N . PRO A 1 83 ? -7.709 -19.311 -13.744 1.00 61.47 83 PRO A N 1
ATOM 609 C CA . PRO A 1 83 ? -7.096 -20.336 -14.570 1.00 61.47 83 PRO A CA 1
ATOM 610 C C . PRO A 1 83 ? -6.930 -19.771 -15.983 1.00 61.47 83 PRO A C 1
ATOM 612 O O . PRO A 1 83 ? -7.892 -19.263 -16.558 1.00 61.47 83 PRO A O 1
ATOM 615 N N . LEU A 1 84 ? -5.714 -19.848 -16.528 1.00 59.12 84 LEU A N 1
ATOM 616 C CA . LEU A 1 84 ? -5.485 -19.641 -17.956 1.00 59.12 84 LEU A CA 1
ATOM 617 C C . LEU A 1 84 ? -6.322 -20.698 -18.696 1.00 59.12 84 LEU A C 1
ATOM 619 O O . LEU A 1 84 ? -6.074 -21.891 -18.515 1.00 59.12 84 LEU A O 1
ATOM 623 N N . MET A 1 85 ? -7.353 -20.266 -19.429 1.00 50.69 85 MET A N 1
ATOM 624 C CA . MET A 1 85 ? -8.085 -21.130 -20.366 1.00 50.69 85 MET A CA 1
ATOM 625 C C . MET A 1 85 ? -7.273 -21.358 -21.635 1.00 50.69 85 MET A C 1
ATOM 627 O O . MET A 1 85 ? -6.585 -20.405 -22.066 1.00 50.69 85 MET A O 1
#

Radius of gyration: 15.79 Å; chains: 1; bounding box: 29×47×32 Å

Organism: NCBI:txid1803180

Foldseek 3Di:
DDDPDDPDPDDDDPDDPDPPDDPPVVCVVDPPVVVVVVVVVVVLVVCQQDFDKDKDFADPDPPDDVPDHGPDIDMDGRHPHDPDD

pLDDT: mean 77.54, std 14.23, range [41.12, 94.06]

Secondary structure (DSSP, 8-state):
--PPPPPP--------S---PPPTTHHHHS-HHHHHHHHHHHHHHHTTT--SEEEEEE-SSSSPPTTPPPSEEEEEE--S-----

Sequence (85 aa):
MRTAAEPWAGWQGLGGPEFSRVPNGALQDSSLEVWAAAFLQEALSELDDLRGDLLIECYEGPAPSAGAEPVHSAQVPLGPGRPLM